Protein AF-A0A2E1UTM1-F1 (afdb_monomer_lite)

Structure (mmCIF, N/CA/C/O backbone):
data_AF-A0A2E1UTM1-F1
#
_entry.id   AF-A0A2E1UTM1-F1
#
loop_
_atom_site.group_PDB
_atom_site.id
_atom_site.type_symbol
_atom_site.label_atom_id
_atom_site.label_alt_id
_atom_site.label_comp_id
_atom_site.label_asym_id
_atom_site.label_entity_id
_atom_site.label_seq_id
_atom_site.pdbx_PDB_ins_code
_atom_site.Cartn_x
_atom_site.Cartn_y
_atom_site.Cartn_z
_atom_site.occupancy
_atom_site.B_iso_or_equiv
_atom_site.auth_seq_id
_atom_site.auth_comp_id
_atom_site.auth_asym_id
_atom_site.auth_atom_id
_atom_site.pdbx_PDB_model_num
ATOM 1 N N . MET A 1 1 ? -16.951 1.532 31.768 1.00 29.44 1 MET A N 1
ATOM 2 C CA . MET A 1 1 ? -15.490 1.741 31.834 1.00 29.44 1 MET A CA 1
ATOM 3 C C . MET A 1 1 ? -14.954 1.384 30.467 1.00 29.44 1 MET A C 1
ATOM 5 O O . MET A 1 1 ? -14.915 0.208 30.146 1.00 29.44 1 MET A O 1
ATOM 9 N N . PHE A 1 2 ? -14.675 2.391 29.643 1.00 30.55 2 PHE A N 1
ATOM 10 C CA . PHE A 1 2 ? -14.126 2.205 28.303 1.00 30.55 2 PHE A CA 1
ATOM 11 C C . PHE A 1 2 ? -12.609 2.128 28.410 1.00 30.55 2 PHE A C 1
ATOM 13 O O . PHE A 1 2 ? -11.974 3.048 28.924 1.00 30.55 2 PHE A O 1
ATOM 20 N N . LYS A 1 3 ? -12.046 1.005 27.976 1.00 32.78 3 LYS A N 1
ATOM 21 C CA . LYS A 1 3 ? -10.613 0.855 27.763 1.00 32.78 3 LYS A CA 1
ATOM 22 C C . LYS A 1 3 ? -10.417 -0.205 26.691 1.00 32.78 3 LYS A C 1
ATOM 24 O O . LYS A 1 3 ? -10.287 -1.379 27.004 1.00 32.78 3 LYS A O 1
ATOM 29 N N . ILE A 1 4 ? -10.427 0.229 25.440 1.00 34.53 4 ILE A N 1
ATOM 30 C CA . ILE A 1 4 ? -9.924 -0.562 24.323 1.00 34.53 4 ILE A CA 1
ATOM 31 C C . ILE A 1 4 ? -8.883 0.325 23.664 1.00 34.53 4 ILE A C 1
ATOM 33 O O . ILE A 1 4 ? -9.201 1.314 23.018 1.00 34.53 4 ILE A O 1
ATOM 37 N N . MET A 1 5 ? -7.624 0.026 23.950 1.00 44.69 5 MET A N 1
ATOM 38 C CA . MET A 1 5 ? -6.510 0.507 23.157 1.00 44.69 5 MET A CA 1
ATOM 39 C C . MET A 1 5 ? -5.424 -0.544 23.254 1.00 44.69 5 MET A C 1
ATOM 41 O O . MET A 1 5 ? -4.891 -0.769 24.346 1.00 44.69 5 MET A O 1
ATOM 45 N N . LYS A 1 6 ? -5.178 -1.188 22.115 1.00 33.03 6 LYS A N 1
ATOM 46 C CA . LYS A 1 6 ? -3.893 -1.701 21.631 1.00 33.03 6 LYS A CA 1
ATOM 47 C C . LYS A 1 6 ? -4.156 -2.433 20.318 1.00 33.03 6 LYS A C 1
ATOM 49 O O . LYS A 1 6 ? -4.324 -3.643 20.287 1.00 33.03 6 LYS A O 1
ATOM 54 N N . GLN A 1 7 ? -4.203 -1.661 19.239 1.00 43.94 7 GLN A N 1
ATOM 55 C CA . GLN A 1 7 ? -3.905 -2.200 17.922 1.00 43.94 7 GLN A CA 1
ATOM 56 C C . GLN A 1 7 ? -2.410 -2.531 17.914 1.00 43.94 7 GLN A C 1
ATOM 58 O O . GLN A 1 7 ? -1.554 -1.664 18.091 1.00 43.94 7 GLN A O 1
ATOM 63 N N . THR A 1 8 ? -2.085 -3.811 17.812 1.00 37.41 8 THR A N 1
ATOM 64 C CA . THR A 1 8 ? -0.737 -4.269 17.485 1.00 37.41 8 THR A CA 1
ATOM 65 C C . THR A 1 8 ? -0.898 -5.541 16.675 1.00 37.41 8 THR A C 1
ATOM 67 O O . THR A 1 8 ? -0.986 -6.627 17.235 1.00 37.41 8 THR A O 1
ATOM 70 N N . VAL A 1 9 ? -0.945 -5.403 15.353 1.00 37.53 9 VAL A N 1
ATOM 71 C CA . VAL A 1 9 ? -0.624 -6.518 14.465 1.00 37.53 9 VAL A CA 1
ATOM 72 C C . VAL A 1 9 ? 0.837 -6.330 14.084 1.00 37.53 9 VAL A C 1
ATOM 74 O O . VAL A 1 9 ? 1.204 -5.418 13.350 1.00 37.53 9 VAL A O 1
ATOM 77 N N . ALA A 1 10 ? 1.687 -7.138 14.711 1.00 33.97 10 ALA A N 1
ATOM 78 C CA . ALA A 1 10 ? 3.116 -7.175 14.463 1.00 33.97 10 ALA A CA 1
ATOM 79 C C . ALA A 1 10 ? 3.398 -8.044 13.227 1.00 33.97 10 ALA A C 1
ATOM 81 O O . ALA A 1 10 ? 3.282 -9.266 13.290 1.00 33.97 10 ALA A O 1
ATOM 82 N N . GLY A 1 11 ? 3.812 -7.411 12.130 1.00 28.81 11 GLY A N 1
ATOM 83 C CA . GLY A 1 11 ? 4.586 -8.024 11.049 1.00 28.81 11 GLY A CA 1
ATOM 84 C C . GLY A 1 11 ? 6.041 -7.559 11.162 1.00 28.81 11 GLY A C 1
ATOM 85 O O . GLY A 1 11 ? 6.302 -6.400 11.465 1.00 28.81 11 GLY A O 1
ATOM 86 N N . ILE A 1 12 ? 6.996 -8.476 11.027 1.00 39.94 12 ILE A N 1
ATOM 87 C CA . ILE A 1 12 ? 8.404 -8.315 11.420 1.00 39.94 12 ILE A CA 1
ATOM 88 C C . ILE A 1 12 ? 9.120 -7.191 10.642 1.00 39.94 12 ILE A C 1
ATOM 90 O O . ILE A 1 12 ? 9.574 -7.394 9.524 1.00 39.94 12 ILE A O 1
ATOM 94 N N . ALA A 1 13 ? 9.316 -6.051 11.307 1.00 31.16 13 ALA A N 1
ATOM 95 C CA . ALA A 1 13 ? 10.546 -5.256 11.331 1.00 31.16 13 ALA A CA 1
ATOM 96 C C . ALA A 1 13 ? 10.529 -4.426 12.627 1.00 31.16 13 ALA A C 1
ATOM 98 O O . ALA A 1 13 ? 9.648 -3.598 12.847 1.00 31.16 13 ALA A O 1
ATOM 99 N N . LEU A 1 14 ? 11.461 -4.697 13.545 1.00 47.78 14 LEU A N 1
ATOM 100 C CA . LEU A 1 14 ? 11.533 -4.004 14.831 1.00 47.78 14 LEU A CA 1
ATOM 101 C C . LEU A 1 14 ? 12.086 -2.588 14.622 1.00 47.78 14 LEU A C 1
ATOM 103 O O . LEU A 1 14 ? 13.297 -2.386 14.677 1.00 47.78 14 LEU A O 1
ATOM 107 N N . LEU A 1 15 ? 11.202 -1.612 14.429 1.00 35.97 15 LEU A N 1
ATOM 108 C CA . LEU A 1 15 ? 11.511 -0.193 14.586 1.00 35.97 15 LEU A CA 1
ATOM 109 C C . LEU A 1 15 ? 10.480 0.448 15.514 1.00 35.97 15 LEU A C 1
ATOM 111 O O . LEU A 1 15 ? 9.294 0.129 15.494 1.00 35.97 15 LEU A O 1
ATOM 115 N N . ALA A 1 16 ? 10.985 1.268 16.431 1.00 36.62 16 ALA A N 1
ATOM 116 C CA . ALA A 1 16 ? 10.227 1.803 17.546 1.00 36.62 16 ALA A CA 1
ATOM 117 C C . ALA A 1 16 ? 9.091 2.714 17.055 1.00 36.62 16 ALA A C 1
ATOM 119 O O . ALA A 1 16 ? 9.333 3.840 16.633 1.00 36.62 16 ALA A O 1
ATOM 120 N N . MET A 1 17 ? 7.853 2.239 17.171 1.00 43.31 17 MET A N 1
ATOM 121 C CA . MET A 1 17 ? 6.659 3.062 16.998 1.00 43.31 17 MET A CA 1
ATOM 122 C C . MET A 1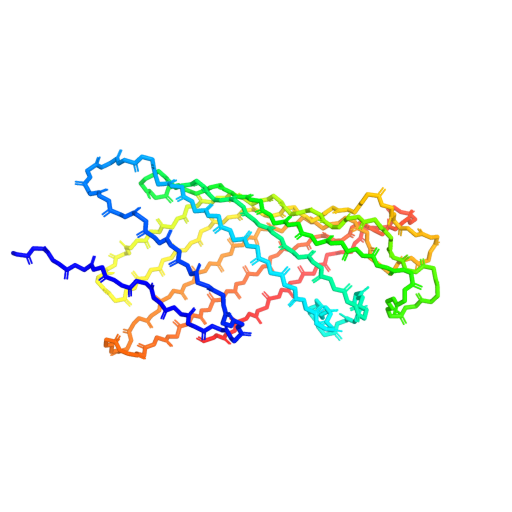 17 ? 6.485 3.937 18.244 1.00 43.31 17 MET A C 1
ATOM 124 O O . MET A 1 17 ? 6.136 3.447 19.320 1.00 43.31 17 MET A O 1
ATOM 128 N N . THR A 1 18 ? 6.740 5.239 18.133 1.00 39.88 18 THR A N 1
ATOM 129 C CA . THR A 1 18 ? 6.319 6.203 19.157 1.00 39.88 18 THR A CA 1
ATOM 130 C C . THR A 1 18 ? 4.879 6.619 18.886 1.00 39.88 18 THR A C 1
ATOM 132 O O . THR A 1 18 ? 4.636 7.564 18.145 1.00 39.88 18 THR A O 1
ATOM 135 N N . SER A 1 19 ? 3.919 5.927 19.498 1.00 42.69 19 SER A N 1
ATOM 136 C CA . SER A 1 19 ? 2.517 6.350 19.512 1.00 42.69 19 SER A CA 1
ATOM 137 C C . SER A 1 19 ? 2.284 7.345 20.659 1.00 42.69 19 SER A C 1
ATOM 139 O O . SER A 1 19 ? 2.315 6.953 21.830 1.00 42.69 19 SER A O 1
ATOM 141 N N . LEU A 1 20 ? 2.031 8.620 20.355 1.00 40.84 20 LEU A N 1
ATOM 142 C CA . LEU A 1 20 ? 1.326 9.516 21.279 1.00 40.84 20 LEU A CA 1
ATOM 143 C C . LEU A 1 20 ? -0.170 9.366 20.985 1.00 40.84 20 L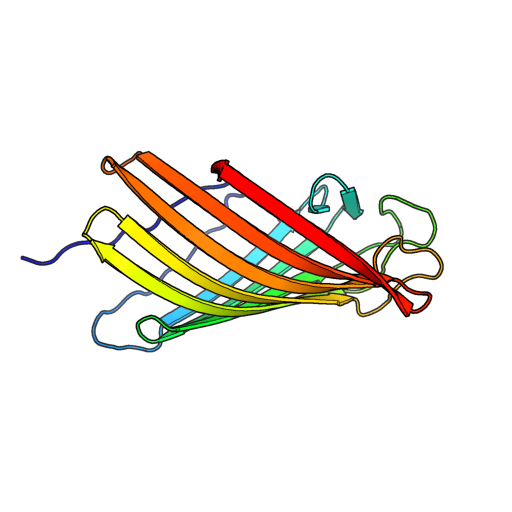EU A C 1
ATOM 145 O O . LEU A 1 20 ? -0.621 9.744 19.914 1.00 40.84 20 LEU A O 1
ATOM 149 N N . SER A 1 21 ? -0.934 8.794 21.916 1.00 39.53 21 SER A N 1
ATOM 150 C CA . SER A 1 21 ? -2.396 8.740 21.822 1.00 39.53 21 SER A CA 1
ATOM 151 C C . SER A 1 21 ? -3.001 9.423 23.045 1.00 39.53 21 SER A C 1
ATOM 153 O O . SER A 1 21 ? -2.793 8.986 24.182 1.00 39.53 21 SER A O 1
ATOM 155 N N . GLN A 1 22 ? -3.721 10.518 22.802 1.00 36.62 22 GLN A N 1
ATOM 156 C CA . GLN A 1 22 ? -4.599 11.197 23.749 1.00 36.62 22 GLN A CA 1
ATOM 157 C C . GLN A 1 22 ? -6.002 11.230 23.113 1.00 36.62 22 GLN A C 1
ATOM 159 O O . GLN A 1 22 ? -6.141 11.398 21.908 1.00 36.62 22 GLN A O 1
ATOM 164 N N . ALA A 1 23 ? -7.042 10.933 23.896 1.00 40.06 23 ALA A N 1
ATOM 165 C CA . ALA A 1 23 ? -8.378 10.632 23.382 1.00 40.06 23 ALA A CA 1
ATOM 166 C C . ALA A 1 23 ? -9.374 11.790 23.603 1.00 40.06 23 ALA A C 1
ATOM 168 O O . ALA A 1 23 ? -9.744 12.035 24.748 1.00 40.06 23 ALA A O 1
ATOM 169 N N . GLU A 1 24 ? -9.823 12.439 22.517 1.00 41.28 24 GLU A N 1
ATOM 170 C CA . GLU A 1 24 ? -11.170 13.018 22.266 1.00 41.28 24 GLU A CA 1
ATOM 171 C C . GLU A 1 24 ? -11.199 13.647 20.848 1.00 41.28 24 GLU A C 1
ATOM 173 O O . GLU A 1 24 ? -10.651 14.724 20.658 1.00 41.28 24 GLU A O 1
ATOM 178 N N . SER A 1 25 ? -11.777 12.959 19.842 1.00 57.50 25 SER A N 1
ATOM 179 C CA . SER A 1 25 ? -11.819 13.339 18.400 1.00 57.50 25 SER A CA 1
ATOM 180 C C . SER A 1 25 ? -10.616 14.156 17.895 1.00 57.50 25 SER A C 1
ATOM 182 O O . SER A 1 25 ? -10.768 15.166 17.198 1.00 57.50 25 SER A O 1
ATOM 184 N N . GLU A 1 26 ? -9.423 13.752 18.308 1.00 70.31 26 GLU A N 1
ATOM 185 C CA . GLU A 1 26 ? -8.184 14.431 17.983 1.00 70.31 26 GLU A CA 1
ATOM 186 C C . GLU A 1 26 ? -7.689 13.868 16.656 1.00 70.31 26 GLU A C 1
ATOM 188 O O . GLU A 1 26 ? -7.817 12.671 16.393 1.00 70.31 26 GLU A O 1
ATOM 193 N N . VAL A 1 27 ? -7.182 14.747 15.796 1.00 86.31 27 VAL A N 1
ATOM 194 C CA . VAL A 1 27 ? -6.450 14.314 14.610 1.00 86.31 27 VAL A CA 1
ATOM 195 C C . VAL A 1 27 ? -5.233 13.545 15.113 1.00 86.31 27 VAL A C 1
ATOM 197 O O . VAL A 1 27 ? -4.363 14.136 15.755 1.00 86.31 27 VAL A O 1
ATOM 200 N N . SER A 1 28 ? -5.191 12.239 14.866 1.00 88.38 28 SER A N 1
ATOM 201 C CA . SER A 1 28 ? -4.018 11.430 15.168 1.00 88.38 28 SER A CA 1
ATOM 202 C C . SER A 1 28 ? -3.034 11.567 14.009 1.00 88.38 28 SER A C 1
ATOM 204 O O . SER A 1 28 ? -3.431 11.749 12.856 1.00 88.38 28 SER A O 1
ATOM 206 N N . TYR A 1 29 ? -1.742 11.534 14.318 1.00 90.81 29 TYR A N 1
ATOM 207 C CA . TYR A 1 29 ? -0.699 11.459 13.309 1.00 90.81 29 TYR A CA 1
ATOM 208 C C . TYR A 1 29 ? 0.313 10.391 13.690 1.00 90.81 29 TYR A C 1
ATOM 210 O O . TYR A 1 29 ? 0.680 10.229 14.858 1.00 90.81 29 TYR A O 1
ATOM 218 N N . SER A 1 30 ? 0.766 9.669 12.681 1.00 91.62 30 SER A N 1
ATOM 219 C CA . SER A 1 30 ? 1.691 8.553 12.799 1.00 91.62 30 SER A CA 1
ATOM 220 C C . SER A 1 30 ? 2.779 8.716 11.744 1.00 91.62 30 SER A C 1
ATOM 222 O O . SER A 1 30 ? 2.542 9.269 10.675 1.00 91.62 30 SER A O 1
ATOM 224 N N . ALA A 1 31 ? 4.002 8.312 12.071 1.00 92.69 31 ALA A N 1
ATOM 225 C CA . ALA A 1 31 ? 5.110 8.335 11.132 1.00 92.69 31 ALA A CA 1
ATOM 226 C C . ALA A 1 31 ? 5.992 7.116 11.358 1.00 92.69 31 ALA A C 1
ATOM 228 O O . ALA A 1 31 ? 6.226 6.710 12.500 1.00 92.69 31 ALA A O 1
ATOM 229 N N . ASN A 1 32 ? 6.517 6.574 10.270 1.00 91.00 32 ASN A N 1
ATOM 230 C CA . ASN A 1 32 ? 7.446 5.459 10.301 1.00 91.00 32 ASN A CA 1
ATOM 231 C C . ASN A 1 32 ? 8.615 5.720 9.342 1.00 91.00 32 ASN A C 1
ATOM 233 O O . ASN A 1 32 ? 8.515 6.494 8.392 1.00 91.00 32 ASN A O 1
ATOM 237 N N . LEU A 1 33 ? 9.754 5.114 9.654 1.00 96.19 33 LEU A N 1
ATOM 238 C CA . LEU A 1 33 ? 10.953 5.102 8.827 1.00 96.19 33 LEU A CA 1
ATOM 239 C C . LEU A 1 33 ? 11.635 3.762 9.063 1.00 96.19 33 LEU A C 1
ATOM 241 O O . LEU A 1 33 ? 11.671 3.297 10.204 1.00 96.19 33 LEU A O 1
ATOM 245 N N . GLY A 1 34 ? 12.213 3.178 8.025 1.00 94.94 34 GLY A N 1
ATOM 246 C CA . GLY A 1 34 ? 12.930 1.924 8.123 1.00 94.94 34 GLY A CA 1
ATOM 247 C C . GLY A 1 34 ? 13.823 1.634 6.937 1.00 94.94 34 GLY A C 1
ATOM 248 O O . GLY A 1 34 ? 14.057 2.482 6.081 1.00 94.94 34 GLY A O 1
ATOM 249 N N . PHE A 1 35 ? 14.386 0.430 6.954 1.00 94.81 35 PHE A N 1
ATOM 250 C CA . PHE A 1 35 ? 15.287 -0.055 5.924 1.00 94.81 35 PHE A CA 1
ATOM 251 C C . PHE A 1 35 ? 15.098 -1.560 5.731 1.00 94.81 35 PHE A C 1
ATOM 253 O O . PHE A 1 35 ? 15.014 -2.307 6.709 1.00 94.81 35 PHE A O 1
ATOM 260 N N . MET A 1 36 ? 15.061 -1.995 4.478 1.00 93.19 36 MET A N 1
ATOM 261 C CA . MET A 1 36 ? 14.878 -3.377 4.046 1.00 93.19 36 MET A CA 1
ATOM 262 C C . MET A 1 36 ? 16.131 -3.834 3.298 1.00 93.19 36 MET A C 1
ATOM 264 O O . MET A 1 36 ? 16.671 -3.083 2.488 1.00 93.19 36 MET A O 1
ATOM 268 N N . SER A 1 37 ? 16.605 -5.054 3.575 1.00 90.69 37 SER A N 1
ATOM 269 C CA . SER A 1 37 ? 17.695 -5.669 2.800 1.00 90.69 37 SER A CA 1
ATOM 270 C C . SER A 1 37 ? 17.221 -6.231 1.467 1.00 90.69 37 SER A C 1
ATOM 272 O O . SER A 1 37 ? 18.025 -6.368 0.568 1.00 90.69 37 SER A O 1
ATOM 274 N N . ASP A 1 38 ? 15.937 -6.552 1.350 1.00 91.00 38 ASP A N 1
ATOM 275 C CA . ASP A 1 38 ? 15.301 -6.985 0.114 1.00 91.00 38 ASP A CA 1
ATOM 276 C C . ASP A 1 38 ? 13.873 -6.455 0.158 1.00 91.00 38 ASP A C 1
ATOM 278 O O . ASP A 1 38 ? 13.102 -6.799 1.064 1.00 91.00 38 ASP A O 1
ATOM 282 N N . TYR A 1 39 ? 13.528 -5.582 -0.780 1.00 90.75 39 TYR A N 1
ATOM 283 C CA . TYR A 1 39 ? 12.161 -5.117 -0.919 1.00 90.75 39 TYR A CA 1
ATOM 284 C C . TYR A 1 39 ? 11.421 -6.034 -1.891 1.00 90.75 39 TYR A C 1
ATOM 286 O O . TYR A 1 39 ? 11.754 -6.122 -3.072 1.00 90.75 39 TYR A O 1
ATOM 294 N N . MET A 1 40 ? 10.428 -6.750 -1.365 1.00 88.19 40 MET A N 1
ATOM 295 C CA . MET A 1 40 ? 9.560 -7.642 -2.124 1.00 88.19 40 MET A CA 1
ATOM 296 C C . MET A 1 40 ? 8.141 -7.087 -2.095 1.00 88.19 40 MET A C 1
ATOM 298 O O . MET A 1 40 ? 7.539 -6.997 -1.024 1.00 88.19 40 MET A O 1
ATOM 302 N N . TYR A 1 41 ? 7.582 -6.799 -3.263 1.00 82.81 41 TYR A N 1
ATOM 303 C CA . TYR A 1 41 ? 6.188 -6.399 -3.405 1.00 82.81 41 TYR A CA 1
ATOM 304 C C . TYR A 1 41 ? 5.417 -7.509 -4.113 1.00 82.81 41 TYR A C 1
ATOM 306 O O . TYR A 1 41 ? 5.763 -7.903 -5.224 1.00 82.81 41 TYR A O 1
ATOM 314 N N . ARG A 1 42 ? 4.417 -8.090 -3.436 1.00 79.31 42 ARG A N 1
ATOM 315 C CA . ARG A 1 42 ? 3.564 -9.183 -3.962 1.00 79.31 42 ARG A CA 1
ATOM 316 C C . ARG A 1 42 ? 4.344 -10.359 -4.585 1.00 79.31 42 ARG A C 1
ATOM 318 O O . ARG A 1 42 ? 3.895 -11.004 -5.525 1.00 79.31 42 ARG A O 1
ATOM 325 N N . GLY A 1 43 ? 5.516 -10.665 -4.025 1.00 82.44 43 GLY A N 1
ATOM 326 C CA . GLY A 1 43 ? 6.393 -11.745 -4.491 1.00 82.44 43 GLY A CA 1
ATOM 327 C C . GLY A 1 43 ? 7.355 -11.359 -5.620 1.00 82.44 43 GLY A C 1
ATOM 328 O O . GLY A 1 43 ? 8.162 -12.195 -6.020 1.00 82.44 43 GLY A O 1
ATOM 329 N N . ILE A 1 44 ? 7.322 -10.109 -6.084 1.00 82.25 44 ILE A N 1
ATOM 330 C CA . ILE A 1 44 ? 8.239 -9.545 -7.077 1.00 82.25 44 ILE A CA 1
ATOM 331 C C . ILE A 1 44 ? 9.338 -8.764 -6.352 1.00 82.25 44 ILE A C 1
ATOM 333 O O . ILE A 1 44 ? 9.066 -7.992 -5.433 1.00 82.25 44 ILE A O 1
ATOM 337 N N . HIS A 1 45 ? 10.588 -8.998 -6.749 1.00 87.06 45 HIS A N 1
ATOM 338 C CA . HIS A 1 45 ? 11.739 -8.277 -6.213 1.00 87.06 45 HIS A CA 1
ATOM 339 C C . HIS A 1 45 ? 11.786 -6.854 -6.770 1.00 87.06 45 HIS A C 1
ATOM 341 O O . HIS A 1 45 ? 11.868 -6.677 -7.985 1.00 87.06 45 HIS A O 1
ATOM 347 N N . GLN A 1 46 ? 11.759 -5.863 -5.884 1.00 86.38 46 GLN A N 1
ATOM 348 C CA . GLN A 1 46 ? 11.772 -4.446 -6.242 1.00 86.38 46 GLN A CA 1
ATOM 349 C C . GLN A 1 46 ? 13.174 -3.836 -6.129 1.00 86.38 46 GLN A C 1
ATOM 351 O O . GLN A 1 46 ? 13.580 -3.092 -7.013 1.00 86.38 46 GLN A O 1
ATOM 356 N N . SER A 1 47 ? 13.928 -4.156 -5.070 1.00 89.81 47 SER A N 1
ATOM 357 C CA . SER A 1 47 ? 15.270 -3.599 -4.833 1.00 89.81 47 SER A CA 1
ATOM 358 C C . SER A 1 47 ? 16.044 -4.408 -3.783 1.00 89.81 47 SER A C 1
ATOM 360 O O . SER A 1 47 ? 15.458 -4.795 -2.765 1.00 89.81 47 SER A O 1
ATOM 362 N N . SER A 1 48 ? 17.364 -4.582 -3.955 1.00 90.50 48 SER A N 1
ATOM 363 C CA . SER A 1 48 ? 18.231 -5.294 -2.979 1.00 90.50 48 SER A CA 1
ATOM 364 C C . SER A 1 48 ? 18.636 -4.427 -1.777 1.00 90.50 48 SER A C 1
ATOM 366 O O . SER A 1 48 ? 19.535 -4.753 -1.000 1.00 90.50 48 SER A O 1
ATOM 368 N N . SER A 1 49 ? 18.089 -3.222 -1.673 1.00 91.38 49 SER A N 1
ATOM 369 C CA . SER A 1 49 ? 18.030 -2.449 -0.434 1.00 91.38 49 SER A CA 1
ATOM 370 C C . SER A 1 49 ? 17.065 -1.288 -0.600 1.00 91.38 49 SER A C 1
ATOM 372 O O . SER A 1 49 ? 16.985 -0.691 -1.672 1.00 91.38 49 SER A O 1
ATOM 374 N N . SER A 1 50 ? 16.334 -0.961 0.456 1.00 93.19 50 SER A N 1
ATOM 375 C CA . SER A 1 50 ? 15.380 0.142 0.398 1.00 93.19 50 SER A CA 1
ATOM 376 C C . SER A 1 50 ? 15.186 0.771 1.769 1.00 93.19 50 SER A C 1
ATOM 378 O O . SER A 1 50 ? 14.752 0.115 2.716 1.00 93.19 50 SER A O 1
ATOM 380 N N . ALA A 1 51 ? 15.545 2.038 1.898 1.00 95.62 51 ALA A N 1
ATOM 381 C CA . ALA A 1 51 ? 15.011 2.935 2.897 1.00 95.62 51 ALA A CA 1
ATOM 382 C C . ALA A 1 51 ? 13.546 3.244 2.577 1.00 95.62 51 ALA A C 1
ATOM 384 O O . ALA A 1 51 ? 13.197 3.668 1.478 1.00 95.62 51 ALA A O 1
ATOM 385 N N . MET A 1 52 ? 12.697 3.094 3.586 1.00 95.19 52 MET A N 1
ATOM 386 C CA . MET A 1 52 ? 11.280 3.390 3.466 1.00 95.19 52 MET A CA 1
ATOM 387 C C . MET A 1 52 ? 10.813 4.334 4.563 1.00 95.19 52 MET A C 1
ATOM 389 O O . MET A 1 52 ? 11.433 4.431 5.625 1.00 95.19 52 MET A O 1
ATOM 393 N N . GLY A 1 53 ? 9.722 5.045 4.311 1.00 95.75 53 GLY A N 1
ATOM 394 C CA . GLY A 1 53 ? 9.086 5.925 5.280 1.00 95.75 53 GLY A CA 1
ATOM 395 C C . GLY A 1 53 ? 7.612 6.127 4.985 1.00 95.75 53 GLY A C 1
ATOM 396 O O . GLY A 1 53 ? 7.162 5.915 3.867 1.00 95.75 53 GLY A O 1
ATOM 397 N N . GLY A 1 54 ? 6.862 6.575 5.981 1.00 95.81 54 GLY A 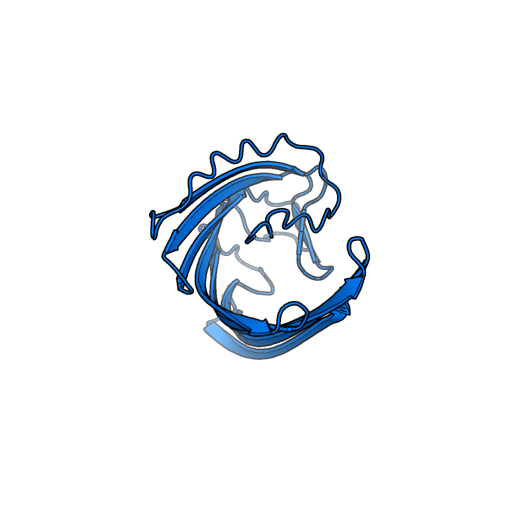N 1
ATOM 398 C CA . GLY A 1 54 ? 5.448 6.865 5.813 1.00 95.81 54 GLY A CA 1
ATOM 399 C C . GLY A 1 54 ? 4.930 7.858 6.834 1.00 95.81 54 GLY A C 1
ATOM 400 O O . GLY A 1 54 ? 5.546 8.083 7.883 1.00 95.81 54 GLY A O 1
ATOM 401 N N . PHE A 1 55 ? 3.801 8.467 6.499 1.00 95.81 55 PHE A N 1
ATOM 402 C CA . PHE A 1 55 ? 3.097 9.402 7.364 1.00 95.81 55 PHE A CA 1
ATOM 403 C C . PHE A 1 55 ? 1.592 9.214 7.229 1.00 95.81 55 PHE A C 1
ATOM 405 O O . PHE A 1 55 ? 1.069 9.255 6.116 1.00 95.81 55 PHE A O 1
ATOM 412 N N . ASP A 1 56 ? 0.917 9.080 8.363 1.00 94.50 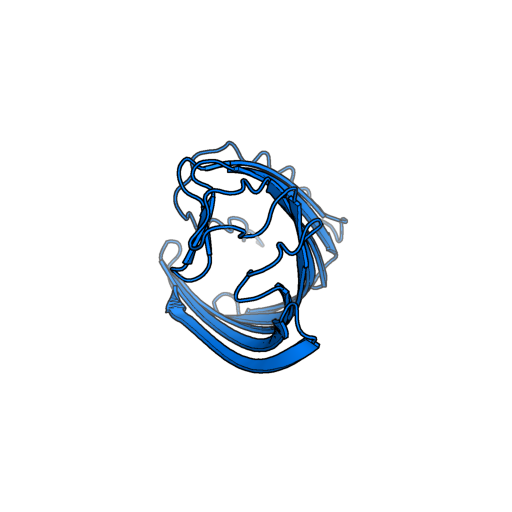56 ASP A N 1
ATOM 413 C CA . ASP A 1 56 ? -0.516 8.838 8.474 1.00 94.50 56 ASP A CA 1
ATOM 414 C C . ASP A 1 56 ? -1.193 9.951 9.256 1.00 94.50 56 ASP A C 1
ATOM 416 O O . ASP A 1 56 ? -0.644 10.479 10.227 1.00 94.50 56 ASP A O 1
ATOM 420 N N . ILE A 1 57 ? -2.425 10.250 8.863 1.00 93.12 57 ILE A N 1
ATOM 421 C CA . ILE A 1 57 ? -3.354 11.100 9.590 1.00 93.12 57 ILE A CA 1
ATOM 422 C C . ILE A 1 57 ? -4.672 10.346 9.729 1.00 93.12 57 ILE A C 1
ATOM 424 O O . ILE A 1 57 ? -5.249 9.920 8.728 1.00 93.12 57 ILE A O 1
ATOM 428 N N . GLU A 1 58 ? -5.201 10.266 10.946 1.00 91.31 58 GLU A N 1
ATOM 429 C CA . GLU A 1 58 ? -6.527 9.701 11.192 1.00 91.31 58 GLU A CA 1
ATOM 430 C C . GLU A 1 58 ? -7.423 10.728 11.881 1.00 91.31 58 GLU A C 1
ATOM 432 O O . GLU A 1 58 ? -7.003 11.508 12.741 1.00 91.31 58 GLU A O 1
ATOM 437 N N . TYR A 1 59 ? -8.693 10.733 11.496 1.00 87.75 59 TYR A N 1
ATOM 438 C CA . TYR A 1 59 ? -9.716 11.573 12.092 1.00 87.75 59 TYR A CA 1
ATOM 439 C C . TYR A 1 59 ? -11.039 10.812 12.174 1.00 87.75 59 TYR A C 1
ATOM 441 O O . TYR A 1 59 ? -11.776 10.665 11.194 1.00 87.75 59 TYR A O 1
ATOM 449 N N . GLY A 1 60 ? -11.357 10.332 13.378 1.00 88.00 60 GLY A N 1
ATOM 450 C CA . GLY A 1 60 ? -12.502 9.451 13.584 1.00 88.00 60 GLY A CA 1
ATOM 451 C C . GLY A 1 60 ? -12.331 8.167 12.774 1.00 88.00 60 GLY A C 1
ATOM 452 O O . GLY A 1 60 ? -11.338 7.472 12.931 1.00 88.00 60 GLY A O 1
ATOM 453 N N . SER A 1 61 ? -13.292 7.869 11.902 1.00 87.81 61 SER A N 1
ATOM 454 C CA . SER A 1 61 ? -13.220 6.710 11.004 1.00 87.81 61 SER A CA 1
ATOM 455 C C . SER A 1 61 ? -12.402 6.960 9.741 1.00 87.81 61 SER A C 1
ATOM 457 O O . SER A 1 61 ? -12.132 6.007 9.027 1.00 87.81 61 SER A O 1
ATOM 459 N N . PHE A 1 62 ? -12.062 8.208 9.417 1.00 93.00 62 PHE A N 1
ATOM 460 C CA . PHE A 1 62 ? -11.314 8.536 8.205 1.00 93.00 62 PHE A CA 1
ATOM 461 C C . PHE A 1 62 ? -9.809 8.417 8.444 1.00 93.00 62 PHE A C 1
ATOM 463 O O . PHE A 1 62 ? -9.321 8.864 9.481 1.00 93.00 62 PHE A O 1
ATOM 470 N N . TYR A 1 63 ? -9.078 7.911 7.457 1.00 92.50 63 TYR A N 1
ATOM 471 C CA . TYR A 1 63 ? -7.621 7.942 7.433 1.00 92.50 63 TYR A CA 1
ATOM 472 C C . TYR A 1 63 ? -7.104 8.371 6.059 1.00 92.50 63 TYR A C 1
ATOM 474 O O . TYR A 1 63 ? -7.739 8.127 5.031 1.00 92.50 63 TYR A O 1
ATOM 482 N N . VAL A 1 64 ? -5.936 9.005 6.050 1.00 97.44 64 VAL A N 1
ATOM 483 C CA . VAL A 1 64 ? -5.142 9.292 4.855 1.00 97.44 64 VAL A CA 1
ATOM 484 C C . VAL A 1 64 ? -3.675 9.140 5.205 1.00 97.44 64 VAL A C 1
ATOM 486 O O . VAL A 1 64 ? -3.246 9.563 6.277 1.00 97.44 64 VAL A O 1
ATOM 489 N N . GLY A 1 65 ? -2.897 8.563 4.308 1.00 96.25 65 GLY A N 1
ATOM 490 C CA . GLY A 1 65 ? -1.481 8.387 4.538 1.00 96.25 65 GLY A CA 1
ATOM 491 C C . GLY A 1 65 ? -0.688 8.280 3.257 1.00 96.25 65 GLY A C 1
ATOM 492 O O . GLY A 1 65 ? -1.221 8.283 2.144 1.00 96.25 65 GLY A O 1
ATOM 493 N N . THR A 1 66 ? 0.619 8.250 3.456 1.00 97.50 66 THR A N 1
ATOM 494 C CA . THR A 1 66 ? 1.600 8.067 2.398 1.00 97.50 66 THR A CA 1
ATOM 495 C C . THR A 1 66 ? 2.641 7.057 2.829 1.00 97.50 66 THR A C 1
ATOM 497 O O . THR A 1 66 ? 2.996 6.992 4.009 1.00 97.50 66 THR A O 1
ATOM 500 N N . TRP A 1 67 ? 3.157 6.319 1.858 1.00 97.38 67 TRP A N 1
ATOM 501 C CA . TRP A 1 67 ? 4.311 5.452 2.022 1.00 97.38 67 TRP A CA 1
ATOM 502 C C . TRP A 1 67 ? 5.308 5.739 0.902 1.00 97.38 67 TRP A C 1
ATOM 504 O O . TRP A 1 67 ? 4.919 6.136 -0.189 1.00 97.38 67 TRP A O 1
ATOM 514 N N . PHE A 1 68 ? 6.595 5.616 1.189 1.00 96.00 68 PHE A N 1
ATOM 515 C CA . PHE A 1 68 ? 7.679 5.872 0.254 1.00 96.00 68 PHE A CA 1
ATOM 516 C C . PHE A 1 68 ? 8.754 4.811 0.426 1.00 96.00 68 PHE A C 1
ATOM 518 O O . PHE A 1 68 ? 9.093 4.470 1.561 1.00 96.00 68 PHE A O 1
ATOM 525 N N . ALA A 1 69 ? 9.365 4.403 -0.680 1.00 94.31 69 ALA A N 1
ATOM 526 C CA . ALA A 1 69 ? 10.574 3.590 -0.696 1.00 94.31 69 ALA A CA 1
ATOM 527 C C . ALA A 1 69 ? 11.521 4.058 -1.792 1.00 94.31 69 ALA A C 1
ATOM 529 O O . ALA A 1 69 ? 11.075 4.396 -2.888 1.00 94.31 69 ALA A O 1
ATOM 530 N N . ASP A 1 70 ? 12.828 4.071 -1.522 1.00 93.12 70 ASP A N 1
ATOM 531 C CA . ASP A 1 70 ? 13.797 4.201 -2.608 1.00 93.12 70 ASP A CA 1
ATOM 532 C C . ASP A 1 70 ? 13.964 2.875 -3.358 1.00 93.12 70 ASP A C 1
ATOM 534 O O . ASP A 1 70 ? 13.917 1.786 -2.778 1.00 93.12 70 ASP A O 1
ATOM 538 N N . LEU A 1 71 ? 14.166 2.995 -4.666 1.00 90.19 71 LEU A N 1
ATOM 539 C CA . LEU A 1 71 ? 14.299 1.898 -5.610 1.00 90.19 71 LEU A CA 1
ATOM 540 C C . LEU A 1 71 ? 15.605 2.009 -6.388 1.00 90.19 71 LEU A C 1
ATOM 542 O O . LEU A 1 71 ? 16.005 3.086 -6.857 1.00 90.19 71 LEU A O 1
ATOM 546 N N . GLN A 1 72 ? 16.246 0.860 -6.560 1.00 87.12 72 GLN A N 1
ATOM 547 C CA . GLN A 1 72 ? 17.485 0.706 -7.301 1.00 87.12 72 GLN A CA 1
ATOM 548 C C . GLN A 1 72 ? 17.238 -0.080 -8.592 1.00 87.12 72 GLN A C 1
ATOM 550 O O . GLN A 1 72 ? 16.302 -0.864 -8.703 1.00 87.12 72 GLN A O 1
ATOM 555 N N . GLU A 1 73 ? 18.118 0.114 -9.577 1.00 83.50 73 GLU A N 1
ATOM 556 C CA . GLU A 1 73 ? 18.070 -0.585 -10.873 1.00 83.50 73 GLU A CA 1
ATOM 557 C C . GLU A 1 73 ? 18.596 -2.030 -10.760 1.00 83.50 73 GLU A C 1
ATOM 559 O O . GLU A 1 73 ? 19.428 -2.476 -11.545 1.00 83.50 73 GLU A O 1
ATOM 564 N N . ASP A 1 74 ? 18.182 -2.742 -9.719 1.00 84.31 74 ASP A N 1
ATOM 565 C CA . ASP A 1 74 ? 18.569 -4.121 -9.422 1.00 84.31 74 ASP A CA 1
ATOM 566 C C . ASP A 1 74 ? 17.362 -4.997 -9.043 1.00 84.31 74 ASP A C 1
ATOM 568 O O . ASP A 1 74 ? 17.520 -6.095 -8.505 1.00 84.31 74 ASP A O 1
ATOM 572 N N . GLY A 1 75 ? 16.157 -4.512 -9.358 1.00 80.75 75 GLY A N 1
ATOM 573 C CA . GLY A 1 75 ? 14.895 -5.229 -9.235 1.00 80.75 75 GLY A CA 1
ATOM 574 C C . GLY A 1 75 ? 14.793 -6.479 -10.122 1.00 80.75 75 GLY A C 1
ATOM 575 O O . GLY A 1 75 ? 15.767 -7.001 -10.663 1.00 80.75 75 GLY A O 1
ATOM 576 N N . TRP A 1 76 ? 13.575 -6.999 -10.254 1.00 73.94 76 TRP A N 1
ATOM 577 C CA . TRP A 1 76 ? 13.276 -8.272 -10.921 1.00 73.94 76 TRP A CA 1
ATOM 578 C C . TRP A 1 76 ? 13.824 -8.402 -12.356 1.00 73.94 76 TRP A C 1
ATOM 580 O O . TRP A 1 76 ? 14.192 -9.502 -12.778 1.00 73.94 76 TRP A O 1
ATOM 590 N N . VAL A 1 77 ? 13.893 -7.301 -13.109 1.00 72.44 77 VAL A N 1
ATOM 591 C CA . VAL A 1 77 ? 14.395 -7.265 -14.494 1.00 72.44 77 VAL A CA 1
ATOM 592 C C . VAL A 1 77 ? 15.389 -6.127 -14.725 1.00 72.44 77 VAL A C 1
ATOM 594 O O . VAL A 1 77 ? 15.331 -5.081 -14.085 1.00 72.44 77 VAL A O 1
ATOM 597 N N . ASP A 1 78 ? 16.299 -6.314 -15.680 1.00 70.50 78 ASP A N 1
ATOM 598 C CA . ASP A 1 78 ? 17.208 -5.252 -16.124 1.00 70.50 78 ASP A CA 1
ATOM 599 C C . ASP A 1 78 ? 16.405 -4.061 -16.685 1.00 70.50 78 ASP A C 1
ATOM 601 O O . ASP A 1 78 ? 15.551 -4.228 -17.564 1.00 70.50 78 ASP A O 1
ATOM 605 N N . GLY A 1 79 ? 16.652 -2.862 -16.153 1.00 68.19 79 GLY A N 1
ATOM 606 C CA . GLY A 1 79 ? 15.852 -1.666 -16.439 1.00 68.19 79 GLY A CA 1
ATOM 607 C C . GLY A 1 79 ? 14.520 -1.571 -15.679 1.00 68.19 79 GLY A C 1
ATOM 608 O O . GLY A 1 79 ? 13.599 -0.924 -16.186 1.00 68.19 79 GLY A O 1
ATOM 609 N N . SER A 1 80 ? 14.418 -2.215 -14.504 1.00 73.38 80 SER A N 1
ATOM 610 C CA . SER A 1 80 ? 13.348 -1.990 -13.510 1.00 73.38 80 SER A CA 1
ATOM 611 C C . SER A 1 80 ? 13.317 -0.534 -13.014 1.00 73.38 80 SER A C 1
ATOM 613 O O . SER A 1 80 ? 14.201 0.267 -13.333 1.00 73.38 80 SER A O 1
ATOM 615 N N . HIS A 1 81 ? 12.300 -0.206 -12.215 1.00 79.38 81 HIS A N 1
ATOM 616 C CA . HIS A 1 81 ? 12.132 1.094 -11.571 1.00 79.38 81 HIS A CA 1
ATOM 617 C C . HIS A 1 81 ? 13.396 1.615 -10.873 1.00 79.38 81 HIS A C 1
ATOM 619 O O . HIS A 1 81 ? 14.196 0.863 -10.316 1.00 79.38 81 HIS A O 1
ATOM 625 N N . ARG A 1 82 ? 13.547 2.942 -10.862 1.00 85.19 82 ARG A N 1
ATOM 626 C CA . ARG A 1 82 ? 14.586 3.656 -10.106 1.00 85.19 82 ARG A CA 1
ATOM 627 C C . ARG A 1 82 ? 13.967 4.815 -9.327 1.00 85.19 82 ARG A C 1
ATOM 629 O O . ARG A 1 82 ? 12.851 5.256 -9.593 1.00 85.19 82 ARG A O 1
ATOM 636 N N . GLY A 1 83 ? 14.724 5.379 -8.393 1.00 89.12 83 GLY A N 1
ATOM 637 C CA . GLY A 1 83 ? 14.297 6.587 -7.689 1.00 89.12 83 GLY A CA 1
ATOM 638 C C . GLY A 1 83 ? 13.403 6.240 -6.509 1.00 89.12 83 GLY A C 1
ATOM 639 O O . GLY A 1 83 ? 13.899 5.629 -5.573 1.00 89.12 83 GLY A O 1
ATOM 640 N N . PHE A 1 84 ? 12.137 6.656 -6.527 1.00 90.94 84 PHE A N 1
ATOM 641 C CA . PHE A 1 84 ? 11.186 6.406 -5.448 1.00 90.94 84 PHE A CA 1
ATOM 642 C C . PHE A 1 84 ? 9.888 5.781 -5.952 1.00 90.94 84 PHE A C 1
ATOM 644 O O . PHE A 1 84 ? 9.316 6.242 -6.943 1.00 90.94 84 PHE A O 1
ATOM 651 N N . GLU A 1 85 ? 9.407 4.801 -5.198 1.00 91.38 85 GLU A N 1
ATOM 652 C CA . GLU A 1 85 ? 7.989 4.470 -5.103 1.00 91.38 85 GLU A CA 1
ATOM 653 C C . GLU A 1 85 ? 7.341 5.406 -4.087 1.00 91.38 85 GLU A C 1
ATOM 655 O O . GLU A 1 85 ? 7.930 5.711 -3.041 1.00 91.38 85 GLU A O 1
ATOM 660 N N . TYR A 1 86 ? 6.146 5.886 -4.408 1.00 93.69 86 TYR A N 1
ATOM 661 C CA . TYR A 1 86 ? 5.297 6.566 -3.452 1.00 93.69 86 TYR A CA 1
ATOM 662 C C . TYR A 1 86 ? 3.855 6.111 -3.581 1.00 93.69 86 TYR A C 1
ATOM 664 O O . TYR A 1 86 ? 3.255 6.135 -4.659 1.00 93.69 86 TYR A O 1
ATOM 672 N N . ASP A 1 87 ? 3.289 5.818 -2.424 1.00 95.69 87 ASP A N 1
ATOM 673 C CA . ASP A 1 87 ? 1.916 5.398 -2.287 1.00 95.69 87 ASP A CA 1
ATOM 674 C C . ASP A 1 87 ? 1.147 6.493 -1.580 1.00 95.69 87 ASP A C 1
ATOM 676 O O . ASP A 1 87 ? 1.634 7.119 -0.631 1.00 95.69 87 ASP A O 1
ATOM 680 N N . VAL A 1 88 ? -0.085 6.712 -2.019 1.00 97.50 88 VAL A N 1
ATOM 681 C CA . VAL A 1 88 ? -1.027 7.574 -1.313 1.00 97.50 88 VAL A CA 1
ATOM 682 C C . VAL A 1 88 ? -2.309 6.798 -1.128 1.00 97.50 88 VAL A C 1
ATOM 684 O O . VAL A 1 88 ? -2.899 6.319 -2.094 1.00 97.50 88 VAL A O 1
ATOM 687 N N . TYR A 1 89 ? -2.759 6.700 0.114 1.00 97.62 89 TYR A N 1
ATOM 688 C CA . TYR A 1 89 ? -3.986 5.996 0.446 1.00 97.62 89 TYR A CA 1
ATOM 689 C C . TYR A 1 89 ? -4.900 6.852 1.294 1.00 97.62 89 TYR A C 1
ATOM 691 O O . TYR A 1 89 ? -4.463 7.664 2.107 1.00 97.62 89 TYR A O 1
ATOM 699 N N . ALA A 1 90 ? -6.197 6.638 1.121 1.00 97.38 90 ALA A N 1
ATOM 700 C CA . ALA A 1 90 ? -7.216 7.190 1.991 1.00 97.38 90 ALA A CA 1
ATOM 701 C C . ALA A 1 90 ? -8.385 6.220 2.114 1.00 97.38 90 ALA A C 1
ATOM 703 O O . ALA A 1 90 ? -8.680 5.460 1.191 1.00 97.38 90 ALA A O 1
ATOM 704 N N . GLY A 1 91 ? -9.087 6.263 3.238 1.00 95.12 91 GLY A N 1
ATOM 705 C CA . GLY A 1 91 ? -10.215 5.375 3.447 1.00 95.12 91 GLY A CA 1
ATOM 706 C C . GLY A 1 91 ? -10.971 5.631 4.733 1.00 95.12 91 GLY A C 1
ATOM 707 O O . GLY A 1 91 ? -10.752 6.616 5.440 1.00 95.12 91 GLY A O 1
ATOM 708 N N . PHE A 1 92 ? -11.896 4.719 5.005 1.00 90.69 92 PHE A N 1
ATOM 709 C CA . PHE A 1 92 ? -12.682 4.681 6.221 1.00 90.69 92 PHE A CA 1
ATOM 710 C C . PHE A 1 92 ? -12.554 3.318 6.896 1.00 90.69 92 PHE A C 1
ATOM 712 O O . PHE A 1 92 ? -12.808 2.294 6.265 1.00 90.69 92 PHE A O 1
ATOM 719 N N . GLY A 1 93 ? -12.203 3.319 8.182 1.00 91.81 93 GLY A N 1
ATOM 720 C CA . GLY A 1 93 ? -12.236 2.165 9.077 1.00 91.81 93 GLY A CA 1
ATOM 721 C C . GLY A 1 93 ? -13.398 2.275 10.065 1.00 91.81 93 GLY A C 1
ATOM 722 O O . GLY A 1 93 ? -13.628 3.326 10.670 1.00 91.81 93 GLY A O 1
ATOM 723 N N . LEU A 1 94 ? -14.162 1.197 10.212 1.00 85.00 94 LEU A N 1
ATOM 724 C CA . LEU A 1 94 ? -15.362 1.140 11.038 1.00 85.00 94 LEU A CA 1
ATOM 725 C C . LEU A 1 94 ? -15.302 -0.067 11.971 1.00 85.00 94 LEU A C 1
ATOM 727 O O . LEU A 1 94 ? -15.267 -1.209 11.514 1.00 85.00 94 LEU A O 1
ATOM 731 N N . ASP A 1 95 ? -15.401 0.185 13.271 1.00 86.94 95 ASP A N 1
ATOM 732 C CA . ASP A 1 95 ? -15.679 -0.856 14.255 1.00 86.94 95 ASP A CA 1
ATOM 733 C C . ASP A 1 95 ? -17.187 -1.140 14.247 1.00 86.94 95 ASP A C 1
ATOM 735 O O . ASP A 1 95 ? -17.996 -0.351 14.740 1.00 86.94 95 ASP A O 1
ATOM 739 N N . ILE A 1 96 ? -17.587 -2.256 13.632 1.00 88.94 96 ILE A N 1
ATOM 740 C CA . ILE A 1 96 ? -18.995 -2.678 13.561 1.00 88.94 96 ILE A CA 1
ATOM 741 C C . ILE A 1 96 ? -19.445 -3.191 14.933 1.00 88.94 96 ILE A C 1
ATOM 743 O O . ILE A 1 96 ? -20.561 -2.925 15.382 1.00 88.94 96 ILE A O 1
ATOM 747 N N . THR A 1 97 ? -18.569 -3.949 15.593 1.00 89.75 97 THR A N 1
ATOM 748 C CA . THR A 1 97 ? -18.730 -4.454 16.962 1.00 89.75 97 THR A CA 1
ATOM 749 C C . THR A 1 97 ? -17.366 -4.478 17.652 1.00 89.75 97 THR A C 1
ATOM 751 O O . THR A 1 97 ? -16.347 -4.328 16.985 1.00 89.75 97 THR A O 1
ATOM 754 N N . ASP A 1 98 ? -17.322 -4.790 18.949 1.00 87.19 98 ASP A N 1
ATOM 755 C CA . ASP A 1 98 ? -16.065 -4.950 19.702 1.00 87.19 98 ASP A CA 1
ATOM 756 C C . ASP A 1 98 ? -15.112 -6.020 19.124 1.00 87.19 98 ASP A C 1
ATOM 758 O O . ASP A 1 98 ? -13.948 -6.083 19.510 1.00 87.19 98 ASP A O 1
ATOM 762 N N . SER A 1 99 ? -15.593 -6.900 18.238 1.00 90.69 99 SER A N 1
ATOM 763 C CA . SER A 1 99 ? -14.802 -7.993 17.654 1.00 90.69 99 SER A CA 1
ATOM 764 C C . SER A 1 99 ? -14.837 -8.037 16.129 1.00 90.69 99 SER A C 1
ATOM 766 O O . SER A 1 99 ? -14.275 -8.960 15.546 1.00 90.69 99 SER A O 1
ATOM 768 N N . ILE A 1 100 ? -15.514 -7.087 15.478 1.00 91.38 100 ILE A N 1
ATOM 769 C CA . ILE A 1 100 ? -15.654 -7.055 14.019 1.00 91.38 100 ILE A CA 1
ATOM 770 C C . ILE A 1 100 ? -15.403 -5.637 13.536 1.00 91.38 100 ILE A C 1
ATOM 772 O O . ILE A 1 100 ? -16.128 -4.721 13.931 1.00 91.38 100 ILE A O 1
ATOM 776 N N . SER A 1 101 ? -14.450 -5.492 12.625 1.00 91.81 101 SER A N 1
ATOM 777 C CA . SER A 1 101 ? -14.158 -4.245 11.927 1.00 91.81 101 SER A CA 1
ATOM 778 C C . SER A 1 101 ? -14.303 -4.417 10.417 1.00 91.81 101 SER A C 1
ATOM 780 O O . SER A 1 101 ? -14.245 -5.529 9.887 1.00 91.81 101 SER A O 1
ATOM 782 N N . ALA A 1 102 ? -14.527 -3.309 9.722 1.00 90.25 102 ALA A N 1
ATOM 783 C CA . ALA A 1 102 ? -14.538 -3.252 8.269 1.00 90.25 102 ALA A CA 1
ATOM 784 C C . ALA A 1 102 ? -13.822 -1.998 7.776 1.00 90.25 102 ALA A C 1
ATOM 786 O O . ALA A 1 102 ? -13.825 -0.970 8.457 1.00 90.25 102 ALA A O 1
ATOM 787 N N . SER A 1 103 ? -13.258 -2.064 6.576 1.00 93.06 103 SER A N 1
ATOM 788 C CA . SER A 1 103 ? -12.649 -0.913 5.921 1.00 93.06 103 SER A CA 1
ATOM 789 C C . SER A 1 103 ? -13.014 -0.835 4.445 1.00 93.06 103 SER A C 1
ATOM 791 O O . SER A 1 103 ? -13.288 -1.837 3.782 1.00 93.06 103 SER A O 1
ATOM 793 N N . VAL A 1 104 ? -13.031 0.394 3.940 1.00 96.50 104 VAL A N 1
ATOM 794 C CA . VAL A 1 104 ? -13.037 0.693 2.510 1.00 96.50 104 VAL A CA 1
ATOM 795 C C . VAL A 1 104 ? -12.038 1.804 2.254 1.00 96.50 104 VAL A C 1
ATOM 797 O O . VAL A 1 104 ? -12.019 2.800 2.977 1.00 96.50 104 VAL A O 1
ATOM 800 N N . GLY A 1 105 ? -11.218 1.656 1.227 1.00 95.75 105 GLY A N 1
ATOM 801 C CA . GLY A 1 105 ? -10.199 2.637 0.902 1.00 95.75 105 GLY A CA 1
ATOM 802 C C . GLY A 1 105 ? -9.841 2.643 -0.567 1.00 95.75 105 GLY A C 1
ATOM 803 O O . GLY A 1 105 ? -10.329 1.836 -1.357 1.00 95.75 105 GLY A O 1
ATOM 804 N N . TYR A 1 106 ? -8.977 3.582 -0.907 1.00 97.56 106 TYR A N 1
ATOM 805 C CA . TYR A 1 106 ? -8.365 3.693 -2.212 1.00 97.56 106 TYR A CA 1
ATOM 806 C C . TYR A 1 106 ? -6.875 3.942 -2.039 1.00 97.56 106 TYR A C 1
ATOM 808 O O . TYR A 1 106 ? -6.500 4.758 -1.192 1.00 97.56 106 TYR A O 1
ATOM 816 N N . THR A 1 107 ? -6.058 3.261 -2.831 1.00 97.12 107 THR A N 1
ATOM 817 C CA . THR A 1 107 ? -4.605 3.433 -2.840 1.00 97.12 107 THR A CA 1
ATOM 818 C C . THR A 1 107 ? -4.134 3.662 -4.263 1.00 97.12 107 THR A C 1
ATOM 820 O O . THR A 1 107 ? -4.555 2.961 -5.179 1.00 97.12 107 THR A O 1
ATOM 823 N N . ILE A 1 108 ? -3.249 4.638 -4.430 1.00 95.12 108 ILE A N 1
ATOM 824 C CA . ILE A 1 108 ? -2.454 4.801 -5.642 1.00 95.12 108 ILE A CA 1
ATOM 825 C C . ILE A 1 108 ? -1.010 4.439 -5.337 1.00 95.12 108 ILE A C 1
ATOM 827 O O . ILE A 1 108 ? -0.506 4.845 -4.293 1.00 95.12 108 ILE A O 1
ATOM 831 N N . TYR A 1 109 ? -0.367 3.738 -6.262 1.00 92.75 109 TYR A N 1
ATOM 832 C CA . TYR A 1 109 ? 1.063 3.437 -6.242 1.00 92.75 109 TYR A CA 1
ATOM 833 C C . TYR A 1 109 ? 1.677 4.074 -7.474 1.00 92.75 109 TYR A C 1
ATOM 835 O O . TYR A 1 109 ? 1.119 3.969 -8.575 1.00 92.75 109 TYR A O 1
ATOM 843 N N . ARG A 1 110 ? 2.770 4.803 -7.288 1.00 91.56 110 ARG A N 1
ATOM 844 C CA . ARG A 1 110 ? 3.390 5.600 -8.343 1.00 91.56 110 ARG A CA 1
ATOM 845 C C . ARG A 1 110 ? 4.901 5.544 -8.234 1.00 91.56 110 ARG A C 1
ATOM 847 O O . ARG A 1 110 ? 5.459 5.539 -7.140 1.00 91.56 110 ARG A O 1
ATOM 854 N N . TYR A 1 111 ? 5.559 5.640 -9.383 1.00 89.88 111 TYR A N 1
ATOM 855 C CA . TYR A 1 111 ? 7.013 5.553 -9.478 1.00 89.88 111 TYR A CA 1
ATOM 856 C C . TYR A 1 111 ? 7.593 6.805 -10.133 1.00 89.88 111 TYR A C 1
ATOM 858 O O . TYR A 1 111 ? 7.087 7.312 -11.137 1.00 89.88 111 TYR A O 1
ATOM 866 N N . THR A 1 112 ? 8.667 7.351 -9.557 1.00 89.62 112 THR A N 1
ATOM 867 C CA . THR A 1 112 ? 9.304 8.566 -10.100 1.00 89.62 112 THR A CA 1
ATOM 868 C C . THR A 1 112 ? 10.100 8.304 -11.374 1.00 89.62 112 THR A C 1
ATOM 870 O O . THR A 1 112 ? 10.224 9.196 -12.211 1.00 89.62 112 THR A O 1
ATOM 873 N N . ASP A 1 113 ? 10.667 7.104 -11.500 1.00 86.19 113 ASP A N 1
ATOM 874 C CA . ASP A 1 113 ? 11.318 6.623 -12.714 1.00 86.19 113 ASP A CA 1
ATOM 875 C C . ASP A 1 113 ? 10.801 5.218 -13.004 1.00 86.19 113 ASP A C 1
ATOM 877 O O . ASP A 1 113 ? 11.099 4.264 -12.286 1.00 86.19 113 ASP A O 1
ATOM 881 N N . LYS A 1 114 ? 10.010 5.156 -14.072 1.00 76.88 114 LYS A N 1
ATOM 882 C CA . LYS A 1 114 ? 9.213 4.018 -14.527 1.00 76.88 114 LYS A CA 1
ATOM 883 C C . LYS A 1 114 ? 10.074 2.910 -15.143 1.00 76.88 114 LYS A C 1
ATOM 885 O O . LYS A 1 114 ? 9.600 1.809 -15.364 1.00 76.88 114 LYS A O 1
ATOM 890 N N . GLY A 1 115 ? 11.350 3.185 -15.435 1.00 72.38 115 GLY A N 1
ATOM 891 C CA . GLY A 1 115 ? 12.205 2.258 -16.174 1.00 72.38 115 GLY A CA 1
ATOM 892 C C . GLY A 1 115 ? 11.739 2.056 -17.624 1.00 72.38 115 GLY A C 1
ATOM 893 O O . GLY A 1 115 ? 10.617 2.372 -18.011 1.00 72.38 115 GLY A O 1
ATOM 894 N N . ALA A 1 116 ? 12.625 1.557 -18.487 1.00 62.69 116 ALA A N 1
ATOM 895 C CA . ALA A 1 116 ? 12.279 1.315 -19.894 1.00 62.69 116 ALA A CA 1
ATOM 896 C C . ALA A 1 116 ? 11.564 -0.030 -20.114 1.00 62.69 116 ALA A C 1
ATOM 898 O O . ALA A 1 116 ? 10.968 -0.231 -21.170 1.00 62.69 116 ALA A O 1
ATOM 899 N N . ASN A 1 117 ? 11.661 -0.947 -19.144 1.00 62.59 117 ASN A N 1
ATOM 900 C CA . ASN A 1 117 ? 11.160 -2.320 -19.237 1.00 62.59 117 ASN A CA 1
ATOM 901 C C . ASN A 1 117 ? 10.445 -2.776 -17.952 1.00 62.59 117 ASN A C 1
ATOM 903 O O . ASN A 1 117 ? 10.361 -3.985 -17.717 1.00 62.59 117 ASN A O 1
ATOM 907 N N . ALA A 1 118 ? 9.987 -1.857 -17.094 1.00 61.72 118 ALA A N 1
ATOM 908 C CA . ALA A 1 118 ? 9.218 -2.265 -15.924 1.00 61.72 118 ALA A CA 1
ATOM 909 C C . ALA A 1 118 ? 7.926 -2.962 -16.376 1.00 61.72 118 ALA A C 1
ATOM 911 O O . ALA A 1 118 ? 7.265 -2.535 -17.329 1.00 61.72 118 ALA A O 1
ATOM 912 N N . PHE A 1 119 ? 7.649 -4.100 -15.739 1.00 57.88 119 PHE A N 1
ATOM 913 C CA . PHE A 1 119 ? 6.514 -4.977 -16.035 1.00 57.88 119 PHE A CA 1
ATOM 914 C C . PHE A 1 119 ? 5.176 -4.329 -15.656 1.00 57.88 119 PHE A C 1
ATOM 916 O O . PHE A 1 119 ? 4.143 -4.620 -16.249 1.00 57.88 119 PHE A O 1
ATOM 923 N N . ASP A 1 120 ? 5.239 -3.447 -14.678 1.00 65.19 120 ASP A N 1
ATOM 924 C CA . ASP A 1 120 ? 4.185 -2.715 -14.024 1.00 65.19 120 ASP A CA 1
ATOM 925 C C . ASP A 1 120 ? 4.648 -1.272 -13.852 1.00 65.19 120 ASP A C 1
ATOM 927 O O . ASP A 1 120 ? 5.843 -1.035 -13.738 1.00 65.19 120 ASP A O 1
ATOM 931 N N . ASP A 1 121 ? 3.738 -0.305 -13.884 1.00 77.44 121 ASP A N 1
ATOM 932 C CA . ASP A 1 121 ? 4.110 1.094 -13.691 1.00 77.44 121 ASP A CA 1
ATOM 933 C C . ASP A 1 121 ? 3.163 1.744 -12.676 1.00 77.44 121 ASP A C 1
ATOM 935 O O . ASP A 1 121 ? 3.421 1.643 -11.486 1.00 77.44 121 ASP A O 1
ATOM 939 N N . ASP A 1 122 ? 2.014 2.294 -13.054 1.00 88.12 122 ASP A N 1
ATOM 940 C CA . ASP A 1 122 ? 1.111 2.890 -12.060 1.00 88.12 122 ASP A CA 1
ATOM 941 C C . ASP A 1 122 ? 0.010 1.907 -11.634 1.00 88.12 122 ASP A C 1
ATOM 943 O O . ASP A 1 122 ? -0.554 1.196 -12.468 1.00 88.12 122 ASP A O 1
ATOM 947 N N . TYR A 1 123 ? -0.328 1.893 -10.341 1.00 90.00 123 TYR A N 1
ATOM 948 C CA . TYR A 1 123 ? -1.434 1.088 -9.818 1.00 90.00 123 TYR A CA 1
ATOM 949 C C . TYR A 1 123 ? -2.488 1.930 -9.113 1.00 90.00 123 TYR A C 1
ATOM 951 O O . TYR A 1 123 ? -2.174 2.843 -8.347 1.00 90.00 123 TYR A O 1
ATOM 959 N N . ASP A 1 124 ? -3.742 1.559 -9.315 1.00 95.25 124 ASP A N 1
ATOM 960 C CA . ASP A 1 124 ? -4.907 2.185 -8.707 1.00 95.25 124 ASP A CA 1
ATOM 961 C C . ASP A 1 124 ? -5.793 1.094 -8.112 1.00 95.25 124 ASP A C 1
ATOM 963 O O . ASP A 1 124 ? -6.215 0.191 -8.829 1.00 95.25 124 ASP A O 1
ATOM 967 N N . GLU A 1 125 ? -6.056 1.148 -6.804 1.00 95.44 125 GLU A N 1
ATOM 968 C CA . GLU A 1 125 ? -6.707 0.056 -6.075 1.00 95.44 125 GLU A CA 1
ATOM 969 C C . GLU A 1 125 ? -7.849 0.540 -5.190 1.00 95.44 125 GLU A C 1
ATOM 971 O O . GLU A 1 125 ? -7.666 1.393 -4.322 1.00 95.44 125 GLU A O 1
ATOM 976 N N . VAL A 1 126 ? -9.018 -0.083 -5.338 1.00 97.81 126 VAL A N 1
ATOM 977 C CA . VAL A 1 126 ? -10.079 -0.055 -4.329 1.00 97.81 126 VAL A CA 1
ATOM 978 C C . VAL A 1 126 ? -9.836 -1.193 -3.345 1.00 97.81 126 VAL A C 1
ATOM 980 O O . VAL A 1 126 ? -9.804 -2.357 -3.734 1.00 97.81 126 VAL A O 1
ATOM 983 N N . ASN A 1 127 ? -9.746 -0.855 -2.063 1.00 95.00 127 ASN A N 1
ATOM 984 C CA . ASN A 1 127 ? -9.456 -1.784 -0.977 1.00 95.00 127 ASN A CA 1
ATOM 985 C C . ASN A 1 127 ? -10.691 -2.013 -0.109 1.00 95.00 127 ASN A C 1
ATOM 987 O O . ASN A 1 127 ? -11.350 -1.054 0.298 1.00 95.00 127 ASN A O 1
ATOM 991 N N . LEU A 1 128 ? -10.981 -3.273 0.206 1.00 96.12 128 LEU A N 1
ATOM 992 C CA . LEU A 1 128 ? -12.042 -3.692 1.119 1.00 96.12 128 LEU A CA 1
ATOM 993 C C . LEU A 1 128 ? -11.456 -4.615 2.183 1.00 96.12 128 LEU A C 1
ATOM 995 O O . LEU A 1 128 ? -10.849 -5.622 1.837 1.00 96.12 128 LEU A O 1
ATOM 999 N N . GLY A 1 129 ? -11.684 -4.312 3.458 1.00 94.62 129 GLY A N 1
ATOM 1000 C CA . GLY A 1 129 ? -11.170 -5.114 4.568 1.00 94.62 129 GLY A CA 1
ATOM 1001 C C . GLY A 1 129 ? -12.264 -5.561 5.529 1.00 94.62 129 GLY A C 1
ATOM 1002 O O . GLY A 1 129 ? -13.243 -4.847 5.763 1.00 94.62 129 GLY A O 1
ATOM 1003 N N . LEU A 1 130 ? -12.087 -6.747 6.108 1.00 94.31 130 LEU A N 1
ATOM 1004 C CA . LEU A 1 130 ? -12.875 -7.280 7.217 1.00 94.31 130 LEU A CA 1
ATOM 1005 C C . LEU A 1 130 ? -11.944 -7.872 8.274 1.00 94.31 130 LEU A C 1
ATOM 1007 O O . LEU A 1 130 ? -11.160 -8.771 7.982 1.00 94.31 130 LEU A O 1
ATOM 1011 N N . GLY A 1 131 ? -12.074 -7.407 9.513 1.00 94.38 131 GLY A N 1
ATOM 1012 C CA . GLY A 1 131 ? -11.317 -7.904 10.657 1.00 94.38 131 GLY A CA 1
ATOM 1013 C C . GLY A 1 131 ? -12.210 -8.634 11.655 1.00 94.38 131 GLY A C 1
ATOM 1014 O O . GLY A 1 131 ? -13.309 -8.178 11.967 1.00 94.38 131 GLY A O 1
ATOM 1015 N N . PHE A 1 132 ? -11.719 -9.751 12.187 1.00 92.06 132 PHE A N 1
ATOM 1016 C CA . PHE A 1 132 ? -12.379 -10.559 13.209 1.00 92.06 132 PHE A CA 1
ATOM 1017 C C . PHE A 1 132 ? -11.424 -10.804 14.377 1.00 92.06 132 PHE A C 1
ATOM 1019 O O . PHE A 1 132 ? -10.453 -11.548 14.247 1.00 92.06 132 PHE A O 1
ATOM 1026 N N . ALA A 1 133 ? -11.709 -10.221 15.539 1.00 93.12 133 ALA A N 1
ATOM 1027 C CA . ALA A 1 133 ? -10.993 -10.542 16.768 1.00 93.12 133 ALA A CA 1
ATOM 1028 C C . ALA A 1 133 ? -11.532 -11.859 17.349 1.00 93.12 133 ALA A C 1
ATOM 1030 O O . ALA A 1 133 ? -12.721 -11.987 17.642 1.00 93.12 133 ALA A O 1
ATOM 1031 N N . ILE A 1 134 ? -10.654 -12.848 17.509 1.00 90.12 134 ILE A N 1
ATOM 1032 C CA . ILE A 1 134 ? -10.974 -14.160 18.090 1.00 90.12 134 ILE A CA 1
ATOM 1033 C C . ILE A 1 134 ? -10.711 -14.140 19.599 1.00 90.12 134 ILE A C 1
ATOM 1035 O O . ILE A 1 134 ? -11.468 -14.719 20.380 1.00 90.12 134 ILE A O 1
ATOM 1039 N N . SER A 1 135 ? -9.633 -13.477 20.012 1.00 89.50 135 SER A N 1
ATOM 1040 C CA . SER A 1 135 ? -9.264 -13.239 21.406 1.00 89.50 135 SER A CA 1
ATOM 1041 C C . SER A 1 135 ? -8.515 -11.908 21.532 1.00 89.50 135 SER A C 1
ATOM 1043 O O . SER A 1 135 ? -8.333 -11.200 20.546 1.00 89.50 135 SER A O 1
ATOM 1045 N N . GLU A 1 136 ? -8.058 -11.571 22.741 1.00 83.88 136 GLU A N 1
ATOM 1046 C CA . GLU A 1 136 ? -7.219 -10.383 22.968 1.00 83.88 136 GLU A CA 1
ATOM 1047 C C . GLU A 1 136 ? -5.877 -10.438 22.213 1.00 83.88 136 GLU A C 1
ATOM 1049 O O . GLU A 1 136 ? -5.307 -9.392 21.919 1.00 83.88 136 GLU A O 1
ATOM 1054 N N . ASP A 1 137 ? -5.407 -11.641 21.868 1.00 89.81 137 ASP A N 1
ATOM 1055 C CA . ASP A 1 137 ? -4.099 -11.876 21.242 1.00 89.81 137 ASP A CA 1
ATOM 1056 C C . ASP A 1 137 ? -4.204 -12.491 19.834 1.00 89.81 137 ASP A C 1
ATOM 1058 O O . ASP A 1 137 ? -3.185 -12.786 19.211 1.00 89.81 137 ASP A O 1
ATOM 1062 N N . ALA A 1 138 ? -5.419 -12.751 19.342 1.00 89.31 138 ALA A N 1
ATOM 1063 C CA . ALA A 1 138 ? -5.635 -13.423 18.066 1.00 89.31 138 ALA A CA 1
ATOM 1064 C C . ALA A 1 138 ? -6.748 -12.757 17.261 1.00 89.31 138 ALA A C 1
ATOM 1066 O O . ALA A 1 138 ? -7.868 -12.573 17.743 1.00 89.31 138 ALA A O 1
ATOM 1067 N N . SER A 1 139 ? -6.455 -12.487 15.997 1.00 92.12 139 SER A N 1
ATOM 1068 C CA . SER A 1 139 ? -7.395 -11.965 15.012 1.00 92.12 139 SER A CA 1
ATOM 1069 C C . SER A 1 139 ? -7.191 -12.652 13.668 1.00 92.12 139 SER A C 1
ATOM 1071 O O . SER A 1 139 ? -6.131 -13.222 13.425 1.00 92.12 139 SER A O 1
ATOM 1073 N N . ILE A 1 140 ? -8.208 -12.584 12.815 1.00 91.88 140 ILE A N 1
ATOM 1074 C CA . ILE A 1 140 ? -8.113 -12.886 11.387 1.00 91.88 140 ILE A CA 1
ATOM 1075 C C . ILE A 1 140 ? -8.553 -11.640 10.628 1.00 91.88 140 ILE A C 1
ATOM 1077 O O . ILE A 1 140 ? -9.591 -11.063 10.958 1.00 91.88 140 ILE A O 1
ATOM 1081 N N . ALA A 1 141 ? -7.799 -11.255 9.609 1.00 92.12 141 ALA A N 1
ATOM 1082 C CA . ALA A 1 141 ? -8.184 -10.234 8.648 1.00 92.12 141 ALA A CA 1
ATOM 1083 C C . ALA A 1 141 ? -8.350 -10.844 7.252 1.00 92.12 141 ALA A C 1
ATOM 1085 O O . ALA A 1 141 ? -7.655 -11.790 6.879 1.00 92.12 141 ALA A O 1
ATOM 1086 N N . ILE A 1 142 ? -9.310 -10.313 6.501 1.00 93.88 142 ILE A N 1
ATOM 1087 C CA . ILE A 1 142 ? -9.522 -10.603 5.087 1.00 93.88 142 ILE A CA 1
ATOM 1088 C C . ILE A 1 142 ? -9.524 -9.270 4.355 1.00 93.88 142 ILE A C 1
ATOM 1090 O O . ILE A 1 142 ? -10.393 -8.439 4.616 1.00 93.88 142 ILE A O 1
ATOM 1094 N N . ASP A 1 143 ? -8.610 -9.116 3.407 1.00 94.12 143 ASP A N 1
ATOM 1095 C CA . ASP A 1 143 ? -8.500 -7.930 2.567 1.00 94.12 143 ASP A CA 1
ATOM 1096 C C . ASP A 1 143 ? -8.673 -8.321 1.102 1.00 94.12 143 ASP A C 1
ATOM 1098 O O . ASP A 1 143 ? -8.116 -9.316 0.636 1.00 94.12 143 ASP A O 1
ATOM 1102 N N . TYR A 1 144 ? -9.467 -7.543 0.379 1.00 94.81 144 TYR A N 1
ATOM 1103 C CA . TYR A 1 144 ? -9.727 -7.717 -1.038 1.00 94.81 144 TYR A CA 1
ATOM 1104 C C . TYR A 1 144 ? -9.482 -6.399 -1.764 1.00 94.81 144 TYR A C 1
ATOM 1106 O O . TYR A 1 144 ? -10.160 -5.403 -1.498 1.00 94.81 144 TYR A O 1
ATOM 1114 N N . ALA A 1 145 ? -8.523 -6.410 -2.681 1.00 95.31 145 ALA A N 1
ATOM 1115 C CA . ALA A 1 145 ? -8.211 -5.285 -3.542 1.00 95.31 145 ALA A CA 1
ATOM 1116 C C . ALA A 1 145 ? -8.696 -5.573 -4.962 1.00 95.31 145 ALA A C 1
ATOM 1118 O O . ALA A 1 145 ? -8.476 -6.665 -5.485 1.00 95.31 145 ALA A O 1
ATOM 1119 N N . VAL A 1 146 ? -9.345 -4.589 -5.577 1.00 97.12 146 VAL A N 1
ATOM 1120 C CA . VAL A 1 146 ? -9.611 -4.562 -7.019 1.00 97.12 146 VAL A CA 1
ATOM 1121 C C . VAL A 1 146 ? -8.793 -3.427 -7.584 1.00 97.12 146 VAL A C 1
ATOM 1123 O O . VAL A 1 146 ? -8.977 -2.285 -7.153 1.00 97.12 146 VAL A O 1
ATOM 1126 N N . GLY A 1 147 ? -7.912 -3.737 -8.524 1.00 94.88 147 GLY A N 1
ATOM 1127 C CA . GLY A 1 147 ? -7.007 -2.752 -9.072 1.00 94.88 147 GLY A CA 1
ATOM 1128 C C . GLY A 1 147 ? -6.829 -2.833 -10.571 1.00 94.88 147 GLY A C 1
ATOM 1129 O O . GLY A 1 147 ? -7.181 -3.815 -11.221 1.00 94.88 147 GLY A O 1
ATOM 1130 N N . GLU A 1 148 ? -6.249 -1.766 -11.088 1.00 94.56 148 GLU A N 1
ATOM 1131 C CA . GLU A 1 148 ? -5.789 -1.641 -12.461 1.00 94.56 148 GLU A CA 1
ATOM 1132 C C . GLU A 1 148 ? -4.295 -1.319 -12.425 1.00 94.56 148 GLU A C 1
ATOM 1134 O O . GLU A 1 148 ? -3.833 -0.539 -11.587 1.00 94.56 148 GLU A O 1
ATOM 1139 N N . ASN A 1 149 ? -3.525 -1.978 -13.285 1.00 90.44 149 ASN A N 1
ATOM 1140 C CA . ASN A 1 149 ? -2.137 -1.635 -13.549 1.00 90.44 149 ASN A CA 1
ATOM 1141 C C . ASN A 1 149 ? -2.054 -0.962 -14.913 1.00 90.44 149 ASN A C 1
ATOM 1143 O O . ASN A 1 149 ? -2.472 -1.551 -15.909 1.00 90.44 149 ASN A O 1
ATOM 1147 N N . THR A 1 150 ? -1.479 0.233 -14.958 1.00 88.94 150 THR A N 1
ATOM 1148 C CA . THR A 1 150 ? -1.059 0.873 -16.202 1.00 88.94 150 THR A CA 1
ATOM 1149 C C . THR A 1 150 ? 0.424 0.603 -16.388 1.00 88.94 150 THR A C 1
ATOM 1151 O O . THR A 1 150 ? 1.222 1.086 -15.592 1.00 88.94 150 THR A O 1
ATOM 1154 N N . ALA A 1 151 ? 0.799 -0.140 -17.427 1.00 82.88 151 ALA A N 1
ATOM 1155 C CA . ALA A 1 151 ? 2.194 -0.420 -17.750 1.00 82.88 151 ALA A CA 1
ATOM 1156 C C . ALA A 1 151 ? 2.880 0.770 -18.450 1.00 82.88 151 ALA A C 1
ATOM 1158 O O . ALA A 1 151 ? 2.243 1.721 -18.919 1.00 82.88 151 ALA A O 1
ATOM 1159 N N . THR A 1 152 ? 4.204 0.688 -18.605 1.00 79.44 152 THR A N 1
ATOM 1160 C CA . THR A 1 152 ? 5.020 1.736 -19.251 1.00 79.44 152 THR A CA 1
ATOM 1161 C C . THR A 1 152 ? 4.595 2.049 -20.694 1.00 79.44 152 THR A C 1
ATOM 1163 O O . THR A 1 152 ? 4.738 3.185 -21.155 1.00 79.44 152 THR A O 1
ATOM 1166 N N . ASP A 1 153 ? 4.016 1.079 -21.408 1.00 82.56 153 ASP A N 1
ATOM 1167 C CA . ASP A 1 153 ? 3.474 1.236 -22.764 1.00 82.56 153 ASP A CA 1
ATOM 1168 C C . ASP A 1 153 ? 2.018 1.740 -22.809 1.00 82.56 153 ASP A C 1
ATOM 1170 O O . ASP A 1 153 ? 1.445 1.862 -23.894 1.00 82.56 153 ASP A O 1
ATOM 1174 N N . GLN A 1 154 ? 1.456 2.091 -21.646 1.00 85.12 154 GLN A N 1
ATOM 1175 C CA . GLN A 1 154 ? 0.078 2.546 -21.433 1.00 85.12 154 GLN A CA 1
ATOM 1176 C C . GLN A 1 154 ? -0.986 1.466 -21.658 1.00 85.12 154 GLN A C 1
ATOM 1178 O O . GLN A 1 154 ? -2.163 1.790 -21.817 1.00 85.12 154 GLN A O 1
ATOM 1183 N N . SER A 1 155 ? -0.601 0.189 -21.698 1.00 87.56 155 SER A N 1
ATOM 1184 C CA . SER A 1 155 ? -1.578 -0.890 -21.590 1.00 87.56 155 SER A CA 1
ATOM 1185 C C . SER A 1 155 ? -2.111 -0.989 -20.159 1.00 87.56 155 SER A C 1
ATOM 1187 O O . SER A 1 155 ? -1.359 -0.863 -19.194 1.00 87.56 155 SER A O 1
ATOM 1189 N N . GLU A 1 156 ? -3.419 -1.202 -20.037 1.00 91.12 156 GLU A N 1
ATOM 1190 C CA . GLU A 1 156 ? -4.115 -1.367 -18.761 1.00 91.12 156 GLU A CA 1
ATOM 1191 C C . GLU A 1 156 ? -4.433 -2.850 -18.542 1.00 91.12 156 GLU A C 1
ATOM 1193 O O . GLU A 1 156 ? -4.868 -3.554 -19.462 1.00 91.12 156 GLU A O 1
ATOM 1198 N N . THR A 1 157 ? -4.194 -3.337 -17.327 1.00 92.50 157 THR A N 1
ATOM 1199 C CA . THR A 1 157 ? -4.526 -4.699 -16.904 1.00 92.50 157 THR A CA 1
ATOM 1200 C C . THR A 1 157 ? -5.271 -4.669 -15.576 1.00 92.50 157 THR A C 1
ATOM 1202 O O . THR A 1 157 ? -4.711 -4.270 -14.556 1.00 92.50 157 THR A O 1
ATOM 1205 N N . ASP A 1 158 ? -6.510 -5.156 -15.585 1.00 95.25 158 ASP A N 1
ATOM 1206 C CA . ASP A 1 158 ? -7.303 -5.373 -14.375 1.00 95.25 158 ASP A CA 1
ATOM 1207 C C . ASP A 1 158 ? -6.776 -6.570 -13.575 1.00 95.25 158 ASP A C 1
ATOM 1209 O O . ASP A 1 158 ? -6.426 -7.614 -14.139 1.00 95.25 158 ASP A O 1
ATOM 1213 N N . TYR A 1 159 ? -6.795 -6.458 -12.250 1.00 91.62 159 TYR A N 1
ATOM 1214 C CA . TYR A 1 159 ? -6.469 -7.552 -11.342 1.00 91.62 159 TYR A CA 1
ATOM 1215 C C . TYR A 1 159 ? -7.231 -7.450 -10.016 1.00 91.62 159 TYR A C 1
ATOM 1217 O O . TYR A 1 159 ? -7.775 -6.411 -9.636 1.00 91.62 159 TYR A O 1
ATOM 1225 N N . ASP A 1 160 ? -7.246 -8.558 -9.284 1.00 95.31 160 ASP A N 1
ATOM 1226 C CA . ASP A 1 160 ? -7.760 -8.650 -7.928 1.00 95.31 160 ASP A CA 1
ATOM 1227 C C . ASP A 1 160 ? -6.781 -9.395 -7.012 1.00 95.31 160 ASP A C 1
ATOM 1229 O O . ASP A 1 160 ?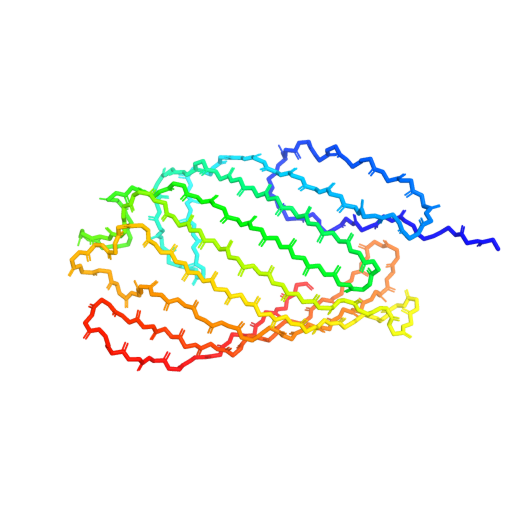 -6.073 -10.317 -7.424 1.00 95.31 160 ASP A O 1
ATOM 1233 N N . VAL A 1 161 ? -6.718 -8.980 -5.745 1.00 91.06 161 VAL A N 1
ATOM 1234 C CA . VAL A 1 161 ? -5.85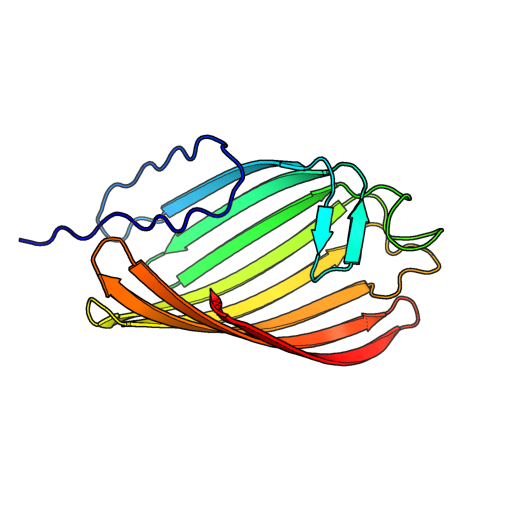5 -9.600 -4.731 1.00 91.06 161 VAL A CA 1
ATOM 1235 C C . VAL A 1 161 ? -6.671 -9.897 -3.484 1.00 91.06 161 VAL A C 1
ATOM 1237 O O . VAL A 1 161 ? -7.277 -9.001 -2.905 1.00 91.06 161 VAL A O 1
ATOM 1240 N N . LEU A 1 162 ? -6.647 -11.156 -3.041 1.00 94.06 162 LEU A N 1
ATOM 1241 C CA . LEU A 1 162 ? -7.191 -11.584 -1.754 1.00 94.06 162 LEU A CA 1
ATOM 1242 C C . LEU A 1 162 ? -6.045 -11.887 -0.787 1.00 94.06 162 LEU A C 1
ATOM 1244 O O . LEU A 1 162 ? -5.224 -12.767 -1.054 1.00 94.06 162 LEU A O 1
ATOM 1248 N N . THR A 1 163 ? -6.045 -11.219 0.361 1.00 90.38 163 THR A N 1
ATOM 1249 C CA . THR A 1 163 ? -5.099 -11.455 1.456 1.00 90.38 163 THR A CA 1
ATOM 1250 C C . THR A 1 163 ? -5.841 -11.959 2.689 1.00 90.38 163 THR A C 1
ATOM 1252 O O . THR A 1 163 ? -6.942 -11.505 2.996 1.00 90.38 163 THR A O 1
ATOM 1255 N N . ILE A 1 164 ? -5.239 -12.924 3.388 1.00 90.00 164 ILE A N 1
ATOM 1256 C CA . ILE A 1 164 ? -5.707 -13.416 4.688 1.00 90.00 164 ILE A CA 1
ATOM 1257 C C . ILE A 1 164 ? -4.521 -13.357 5.649 1.00 90.00 164 ILE A C 1
ATOM 1259 O O . ILE A 1 164 ? -3.469 -13.925 5.338 1.00 90.00 164 ILE A O 1
ATOM 1263 N N . ALA A 1 165 ? -4.697 -12.689 6.788 1.00 84.31 165 ALA A N 1
ATOM 1264 C CA . ALA A 1 165 ? -3.663 -12.481 7.804 1.00 84.31 165 ALA A CA 1
ATOM 1265 C C . ALA A 1 165 ? -4.158 -12.826 9.213 1.00 84.31 165 ALA A C 1
ATOM 1267 O O . ALA A 1 165 ? -5.373 -12.661 9.476 1.00 84.31 165 ALA A O 1
#

Sequence (165 aa):
MFKIMKQTVAGIALLAMTSLSQAESEVSYSANLGFMSDYMYRGIHQSSSSAMGGFDIEYGSFYVGTWFADLQEDGWVDGSHRGFEYDVYAGFGLDITDSISASVGYTIYRYTDKGANAFDDDYDEVNLGLGFAISEDASIAIDYAVGENTATDQSETDYDVLTIA

Radius of gyration: 17.51 Å; chains: 1; bounding box: 38×29×55 Å

pLDDT: mean 81.33, std 19.77, range [28.81, 97.81]

Foldseek 3Di:
DDDDDDPDPDDDDDDDWPFDDDDDQDWGKGKDWDKDCWDADPNWTFANIKIKMKMKIDGQFKIKMKIKIATDCPTRDRFAAGGMKMKIKIWGKDDPDPFKIKIWMKMKIAGPGHGPDHPFGIKIKIKIKMKGHPDPPDIKMWMKIWMWTQHPVRDIDTDMDIDID

Secondary structure (DSSP, 8-state):
-----------S-----------SS--EEEEEEEEESSEEETTEEEESSEEEEEEEEEETTEEEEEEEEEE-TTSSSTT--EEEEEEEEEEEEEEEETTEEEEEEEEEEEEEE-TTT-S--EEEEEEEEEEEE-SSS-EEEEEEEEEEEE-TTS-EEEEEEEEE-